Protein AF-A0A9E2NCF3-F1 (afdb_monomer_lite)

Structure (mmCIF, N/CA/C/O backbone):
data_AF-A0A9E2NCF3-F1
#
_entry.id   AF-A0A9E2NCF3-F1
#
loop_
_atom_site.group_PDB
_atom_site.id
_atom_site.type_symbol
_atom_site.label_atom_id
_atom_site.label_alt_id
_atom_site.label_comp_id
_atom_site.label_asym_id
_atom_site.label_entity_id
_atom_site.label_seq_id
_atom_site.pdbx_PDB_ins_code
_atom_site.Cartn_x
_atom_site.Cartn_y
_atom_site.Cartn_z
_atom_site.occupancy
_atom_site.B_iso_or_equiv
_atom_site.auth_seq_id
_atom_site.auth_comp_id
_atom_site.auth_asym_id
_atom_site.auth_atom_id
_atom_site.pdbx_PDB_model_num
ATOM 1 N N . MET A 1 1 ? -18.061 -3.423 14.085 1.00 49.56 1 MET A N 1
ATOM 2 C CA . MET A 1 1 ? -17.035 -2.432 13.692 1.00 49.56 1 MET A CA 1
ATOM 3 C C . MET A 1 1 ? -16.245 -3.006 12.531 1.00 49.56 1 MET A C 1
ATOM 5 O O . MET A 1 1 ? -15.739 -4.113 12.698 1.00 49.56 1 MET A O 1
ATOM 9 N N . PRO A 1 2 ? -16.156 -2.327 11.375 1.00 51.84 2 PRO A N 1
ATOM 10 C CA . PRO A 1 2 ? -15.249 -2.766 10.317 1.00 51.84 2 PRO A CA 1
ATOM 11 C C . PRO A 1 2 ? -13.850 -2.904 10.931 1.00 51.84 2 PRO A C 1
ATOM 13 O O . PRO A 1 2 ? -13.457 -2.046 11.725 1.00 51.84 2 PRO A O 1
ATOM 16 N N . LYS A 1 3 ? -13.164 -4.033 10.675 1.00 60.50 3 LYS A N 1
ATOM 17 C CA . LYS A 1 3 ? -11.843 -4.349 11.255 1.00 60.50 3 LYS A CA 1
ATOM 18 C C . LYS A 1 3 ? -10.978 -3.092 11.177 1.00 60.50 3 LYS A C 1
ATOM 20 O O . LYS A 1 3 ? -10.658 -2.646 10.078 1.00 60.50 3 LYS A O 1
ATOM 25 N N . ARG A 1 4 ? -10.666 -2.492 12.333 1.00 61.72 4 ARG A N 1
ATOM 26 C CA . ARG A 1 4 ? -9.873 -1.261 12.404 1.00 61.72 4 ARG A CA 1
ATOM 27 C C . ARG A 1 4 ? -8.598 -1.491 11.595 1.00 61.72 4 ARG A C 1
ATOM 29 O O . ARG A 1 4 ? -7.871 -2.438 11.891 1.00 61.72 4 ARG A O 1
ATOM 36 N N . PHE A 1 5 ? -8.356 -0.648 10.590 1.00 76.44 5 PHE A N 1
ATOM 37 C CA . PHE A 1 5 ? -7.088 -0.569 9.859 1.00 76.44 5 PHE A CA 1
ATOM 38 C C . PHE A 1 5 ? -6.013 -0.095 10.848 1.00 76.44 5 PHE A C 1
ATOM 40 O O . PHE A 1 5 ? -5.687 1.087 10.943 1.00 76.44 5 PHE A O 1
ATOM 47 N N . ARG A 1 6 ? -5.566 -1.018 11.703 1.00 86.00 6 ARG A N 1
ATOM 48 C CA . ARG A 1 6 ? -4.567 -0.772 12.733 1.00 86.00 6 ARG A CA 1
ATOM 49 C C . ARG A 1 6 ? -3.219 -1.149 12.160 1.00 86.00 6 ARG A C 1
ATOM 51 O O . ARG A 1 6 ? -2.941 -2.327 11.958 1.00 86.00 6 ARG A O 1
ATOM 58 N N . LEU A 1 7 ? -2.386 -0.142 11.955 1.00 89.31 7 LEU A N 1
ATOM 59 C CA . LEU A 1 7 ? -0.985 -0.349 11.638 1.00 89.31 7 LEU A CA 1
ATOM 60 C C . LEU A 1 7 ? -0.279 -0.905 12.877 1.00 89.31 7 LEU A C 1
ATOM 62 O O . LEU A 1 7 ? -0.387 -0.346 13.968 1.00 89.31 7 LEU A O 1
ATOM 66 N N . THR A 1 8 ? 0.400 -2.038 12.724 1.00 91.81 8 THR A N 1
ATOM 67 C CA . THR A 1 8 ? 1.103 -2.730 13.821 1.00 91.81 8 THR A CA 1
ATOM 68 C C . THR A 1 8 ? 2.605 -2.835 13.591 1.00 91.81 8 THR A C 1
ATOM 70 O O . THR A 1 8 ? 3.331 -3.256 14.489 1.00 91.81 8 THR A O 1
ATOM 73 N N . ARG A 1 9 ? 3.087 -2.464 12.402 1.00 90.62 9 ARG A N 1
ATOM 74 C CA . ARG A 1 9 ? 4.492 -2.549 12.004 1.00 90.62 9 ARG A CA 1
ATOM 75 C C . ARG A 1 9 ? 4.888 -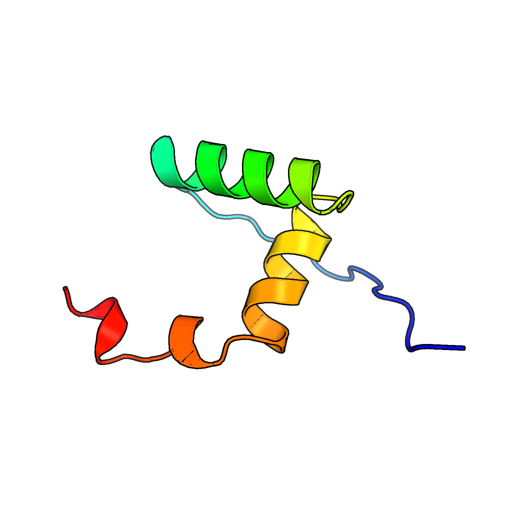1.279 11.269 1.00 90.62 9 ARG A C 1
ATOM 77 O O . ARG A 1 9 ? 4.072 -0.693 10.563 1.00 90.62 9 ARG A O 1
ATOM 84 N N . ARG A 1 10 ? 6.143 -0.870 11.447 1.00 90.25 10 ARG A N 1
ATOM 85 C CA . ARG A 1 10 ? 6.779 0.126 10.584 1.00 90.25 10 ARG A CA 1
ATOM 86 C C . ARG A 1 10 ? 7.333 -0.582 9.356 1.00 90.25 10 ARG A C 1
ATOM 88 O O . ARG A 1 10 ? 7.850 -1.692 9.482 1.00 90.25 10 ARG A O 1
ATOM 95 N N . PHE A 1 11 ? 7.215 0.063 8.207 1.00 87.94 11 PHE A N 1
ATOM 96 C CA . PHE A 1 11 ? 7.768 -0.419 6.953 1.00 87.94 11 PHE A CA 1
ATOM 97 C C . PHE A 1 11 ? 8.961 0.461 6.586 1.00 87.94 11 PHE A C 1
ATOM 99 O O . PHE A 1 11 ? 8.786 1.598 6.163 1.00 87.94 11 PHE A O 1
ATOM 106 N N . SER A 1 12 ? 10.169 -0.039 6.844 1.00 89.50 12 SER A N 1
ATOM 107 C CA . SER A 1 12 ? 11.405 0.658 6.492 1.00 89.50 12 SER A CA 1
ATOM 108 C C . SER A 1 12 ? 11.843 0.197 5.108 1.00 89.50 12 SER A C 1
ATOM 110 O O . SER A 1 12 ? 12.334 -0.923 4.972 1.00 89.50 12 SER A O 1
ATOM 112 N N . ALA A 1 13 ? 11.657 1.044 4.100 1.00 89.75 13 ALA A N 1
ATOM 113 C CA . ALA A 1 13 ? 12.057 0.774 2.725 1.00 89.75 13 ALA A CA 1
ATOM 114 C C . ALA A 1 13 ? 12.779 1.983 2.125 1.00 89.75 13 ALA A C 1
ATOM 116 O O . ALA A 1 13 ? 12.513 3.124 2.501 1.00 89.75 13 ALA A O 1
ATOM 117 N N . ALA A 1 14 ? 13.686 1.713 1.190 1.00 94.31 14 ALA A N 1
ATOM 118 C CA . ALA A 1 14 ? 14.194 2.718 0.269 1.00 94.31 14 ALA A CA 1
ATOM 119 C C . ALA A 1 14 ? 13.324 2.693 -0.994 1.00 94.31 14 ALA A C 1
ATOM 121 O O . ALA A 1 14 ? 12.950 1.617 -1.460 1.00 94.31 14 ALA A O 1
ATOM 122 N N . MET A 1 15 ? 12.999 3.866 -1.530 1.00 93.19 15 MET A N 1
ATOM 123 C CA . MET A 1 15 ? 12.198 4.024 -2.744 1.00 93.19 15 MET A CA 1
ATOM 124 C C . MET A 1 15 ? 12.919 4.972 -3.701 1.00 93.19 15 MET A C 1
ATOM 126 O O . MET A 1 15 ? 13.731 5.795 -3.274 1.00 93.19 15 MET A O 1
ATOM 130 N N . THR A 1 16 ? 12.633 4.846 -4.994 1.00 96.62 16 THR A N 1
ATO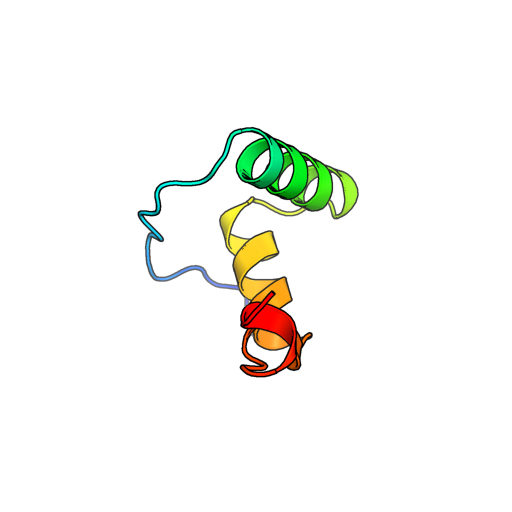M 131 C CA . THR A 1 16 ? 12.995 5.883 -5.965 1.00 96.62 16 THR A CA 1
ATOM 132 C C . THR A 1 16 ? 12.199 7.157 -5.676 1.00 96.62 16 THR A C 1
ATOM 134 O O . THR A 1 16 ? 11.150 7.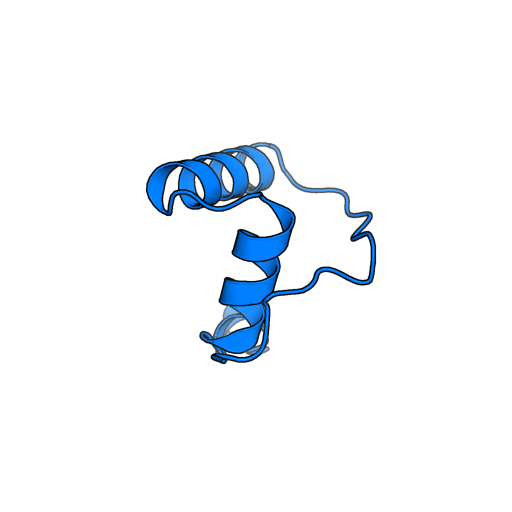106 -5.030 1.00 96.62 16 THR A O 1
ATOM 137 N N . GLU A 1 17 ? 12.675 8.300 -6.171 1.00 97.81 17 GLU A N 1
ATOM 138 C CA . GLU A 1 17 ? 11.987 9.586 -5.998 1.00 97.81 17 GLU A CA 1
ATOM 139 C C . GLU A 1 17 ? 10.567 9.561 -6.587 1.00 97.81 17 GLU A C 1
ATOM 141 O O . GLU A 1 17 ? 9.612 9.944 -5.912 1.00 97.81 17 GLU A O 1
ATOM 146 N N . ASP A 1 18 ? 10.408 9.003 -7.791 1.00 96.50 18 ASP A N 1
ATOM 147 C CA . ASP A 1 18 ? 9.095 8.833 -8.426 1.00 96.50 18 ASP A CA 1
ATOM 148 C C . ASP A 1 18 ? 8.165 7.928 -7.606 1.00 96.50 18 ASP A C 1
ATOM 150 O O . ASP A 1 18 ? 6.968 8.199 -7.487 1.00 96.50 18 ASP A O 1
ATOM 154 N N . GLY A 1 19 ? 8.713 6.866 -7.006 1.00 94.19 19 GLY A N 1
ATOM 155 C CA . GLY A 1 19 ? 7.961 5.946 -6.157 1.00 94.19 19 GLY A CA 1
ATOM 156 C C . GLY A 1 19 ? 7.455 6.612 -4.876 1.00 94.19 19 GLY A C 1
ATOM 157 O O . GLY A 1 19 ? 6.274 6.485 -4.551 1.00 94.19 19 GLY A O 1
ATOM 158 N N . ASP A 1 20 ? 8.320 7.354 -4.175 1.00 94.75 20 ASP A N 1
ATOM 159 C CA . ASP A 1 20 ? 7.953 8.110 -2.966 1.00 94.75 20 ASP A CA 1
ATOM 160 C C . ASP A 1 20 ? 6.925 9.204 -3.287 1.00 94.75 20 ASP A C 1
ATOM 162 O O . ASP A 1 20 ? 5.890 9.308 -2.623 1.00 94.75 20 ASP A O 1
ATOM 166 N N . HIS A 1 21 ? 7.136 9.969 -4.361 1.00 96.19 21 HIS A N 1
ATOM 167 C CA . HIS A 1 21 ? 6.204 11.020 -4.763 1.00 96.19 21 HIS A CA 1
ATOM 168 C C . HIS A 1 21 ? 4.833 10.449 -5.159 1.00 96.19 21 HIS A C 1
ATOM 170 O O . HIS A 1 21 ? 3.795 10.962 -4.727 1.00 96.19 21 HIS A O 1
ATOM 176 N N . GLY A 1 22 ? 4.815 9.353 -5.923 1.00 95.62 22 GLY A N 1
ATOM 177 C CA . GLY A 1 22 ? 3.591 8.643 -6.286 1.00 95.62 22 GLY A CA 1
ATOM 178 C C . GLY A 1 22 ? 2.838 8.111 -5.065 1.00 95.62 22 GLY A C 1
ATOM 179 O O . GLY A 1 22 ? 1.624 8.299 -4.961 1.00 95.62 22 GLY A O 1
ATOM 180 N N . HIS A 1 23 ? 3.549 7.512 -4.105 1.00 94.19 23 HIS A N 1
ATOM 181 C CA . HIS A 1 23 ? 2.965 7.005 -2.860 1.00 94.19 23 HIS A CA 1
ATOM 182 C C . HIS A 1 23 ? 2.349 8.121 -2.013 1.00 94.19 23 HIS A C 1
ATOM 184 O O . HIS A 1 23 ? 1.197 7.992 -1.591 1.00 94.19 23 HIS A O 1
ATOM 190 N N . ARG A 1 24 ? 3.063 9.237 -1.825 1.00 94.81 24 ARG A N 1
ATOM 191 C CA . ARG A 1 24 ? 2.555 10.409 -1.093 1.00 94.81 24 ARG A CA 1
ATOM 192 C C . ARG A 1 24 ? 1.322 11.006 -1.744 1.00 94.81 24 ARG A C 1
ATOM 194 O O . ARG A 1 24 ? 0.343 11.297 -1.056 1.00 94.81 24 ARG A O 1
ATOM 201 N N . ARG A 1 25 ? 1.350 11.163 -3.068 1.00 96.88 25 ARG A N 1
ATOM 202 C CA . ARG A 1 25 ? 0.209 11.677 -3.827 1.00 96.88 25 ARG A CA 1
ATOM 203 C C . ARG A 1 25 ? -1.003 10.763 -3.681 1.00 96.88 25 ARG A C 1
ATOM 205 O O . ARG A 1 25 ? -2.073 11.241 -3.328 1.00 96.88 25 ARG A O 1
ATOM 212 N N . PHE A 1 26 ? -0.828 9.456 -3.871 1.00 94.94 26 PHE A N 1
ATOM 213 C CA . PHE A 1 26 ? -1.899 8.476 -3.691 1.00 94.94 26 PHE A CA 1
ATOM 214 C C . PHE A 1 26 ? -2.490 8.514 -2.275 1.00 94.94 26 PHE A C 1
ATOM 216 O O . PHE A 1 26 ? -3.710 8.537 -2.118 1.00 94.94 26 PHE A O 1
ATOM 223 N N . ALA A 1 27 ? -1.639 8.554 -1.246 1.00 95.31 27 ALA A N 1
ATOM 224 C CA . ALA A 1 27 ? -2.084 8.642 0.141 1.00 95.31 27 ALA A CA 1
ATOM 225 C C . ALA A 1 27 ? -2.907 9.920 0.385 1.00 95.31 27 ALA A C 1
ATOM 227 O O . ALA A 1 27 ? -4.001 9.844 0.945 1.00 95.31 27 ALA A O 1
ATOM 228 N N . SER A 1 28 ? -2.425 11.065 -0.110 1.00 97.06 28 SER A N 1
ATOM 229 C CA . SER A 1 28 ? -3.124 12.352 -0.037 1.00 97.06 28 SER A CA 1
ATOM 230 C C . SER A 1 28 ? -4.484 12.315 -0.739 1.00 97.06 28 SER A C 1
ATOM 232 O O . SER A 1 28 ? -5.497 12.652 -0.126 1.00 97.06 28 SER A O 1
ATOM 234 N N . ASP A 1 29 ? -4.528 11.858 -1.992 1.00 96.25 29 ASP A N 1
ATOM 235 C CA . ASP A 1 29 ? -5.748 11.816 -2.809 1.00 96.25 29 ASP A CA 1
ATOM 236 C C . ASP A 1 29 ? -6.811 10.881 -2.203 1.00 96.25 29 ASP A C 1
ATOM 238 O O . ASP A 1 29 ? -8.010 11.153 -2.279 1.00 96.25 29 ASP A O 1
ATOM 242 N N . ALA A 1 30 ? -6.383 9.800 -1.543 1.00 93.38 30 ALA A N 1
ATOM 243 C CA . ALA A 1 30 ? -7.261 8.862 -0.845 1.00 93.38 30 ALA A CA 1
ATOM 244 C C . ALA A 1 30 ? -7.638 9.298 0.588 1.00 93.38 30 ALA A C 1
ATOM 246 O O . ALA A 1 30 ? -8.432 8.618 1.244 1.00 93.38 30 ALA A O 1
ATOM 247 N N . GLY A 1 31 ? -7.063 10.391 1.107 1.00 93.56 31 GLY A N 1
ATOM 248 C CA . GLY A 1 31 ? -7.245 10.821 2.498 1.00 93.56 31 GLY A CA 1
ATOM 249 C C . GLY A 1 31 ? -6.699 9.815 3.521 1.00 93.56 31 GLY A C 1
ATOM 250 O O . GLY A 1 31 ? -7.243 9.672 4.620 1.00 93.56 31 GLY A O 1
ATOM 251 N N . LEU A 1 32 ? -5.653 9.076 3.149 1.00 93.00 32 LEU A N 1
ATOM 252 C CA . LEU A 1 32 ? -5.010 8.053 3.963 1.00 93.00 32 LEU A CA 1
ATOM 253 C C . LEU A 1 32 ? -3.646 8.535 4.452 1.00 93.00 32 LEU A C 1
ATOM 255 O O . LEU A 1 32 ? -2.959 9.311 3.800 1.00 93.00 32 LEU A O 1
ATOM 259 N N . ASP A 1 33 ? -3.213 8.008 5.593 1.00 91.38 33 ASP A N 1
ATOM 260 C CA . ASP A 1 33 ? -1.789 8.030 5.903 1.00 91.38 33 ASP A CA 1
ATOM 261 C C . ASP A 1 33 ? -1.036 7.053 4.990 1.00 91.38 33 ASP A C 1
ATOM 263 O O . ASP A 1 33 ? -1.570 6.024 4.567 1.00 91.38 33 ASP A O 1
ATOM 267 N N . GLU A 1 34 ? 0.229 7.360 4.729 1.00 91.31 34 GLU A N 1
ATOM 268 C CA . GLU A 1 34 ? 1.122 6.584 3.865 1.00 91.31 34 GLU A CA 1
ATOM 269 C C . GLU A 1 34 ? 1.137 5.082 4.197 1.00 91.31 34 GLU A C 1
ATOM 271 O O . GLU A 1 34 ? 1.043 4.233 3.306 1.00 91.31 34 GLU A O 1
ATOM 276 N N . GLY A 1 35 ? 1.184 4.728 5.485 1.00 92.50 35 GLY A N 1
ATOM 277 C CA . GLY A 1 35 ? 1.189 3.334 5.927 1.00 92.50 35 GLY A CA 1
ATOM 278 C C . GLY A 1 35 ? -0.117 2.603 5.605 1.00 92.50 35 GLY A C 1
ATOM 279 O O . GLY A 1 35 ? -0.093 1.443 5.178 1.00 92.50 35 GLY A O 1
ATOM 280 N N . LYS A 1 36 ? -1.268 3.267 5.766 1.00 92.75 36 LYS A N 1
ATOM 281 C CA . LYS A 1 36 ? -2.568 2.721 5.350 1.00 92.75 36 LYS A CA 1
ATOM 282 C C . LYS A 1 36 ? -2.699 2.627 3.841 1.00 92.75 36 LYS A C 1
ATOM 284 O O . LYS A 1 36 ? -3.244 1.631 3.378 1.00 92.75 36 LYS A O 1
ATOM 289 N N . ALA A 1 37 ? -2.199 3.609 3.099 1.00 93.19 37 ALA A N 1
ATOM 290 C CA . ALA A 1 37 ? -2.198 3.591 1.642 1.00 93.19 37 ALA A CA 1
ATOM 291 C C . ALA A 1 37 ? -1.435 2.362 1.118 1.00 93.19 37 ALA A C 1
ATOM 293 O O . ALA A 1 37 ? -1.978 1.569 0.349 1.00 93.19 37 ALA A O 1
ATOM 294 N N . LEU A 1 38 ? -0.231 2.118 1.643 1.00 91.69 38 LEU A N 1
ATOM 295 C CA . LEU A 1 38 ? 0.550 0.932 1.295 1.00 91.69 38 LEU A CA 1
ATOM 296 C C . LEU A 1 38 ? -0.165 -0.366 1.711 1.00 91.69 38 LEU A C 1
ATOM 298 O O . LEU A 1 38 ? -0.273 -1.306 0.930 1.00 91.69 38 LEU A O 1
ATOM 302 N N . SER A 1 39 ? -0.722 -0.400 2.926 1.00 91.38 39 SER A N 1
ATOM 303 C CA . SER A 1 39 ? -1.491 -1.554 3.419 1.00 91.38 39 SER A CA 1
ATOM 304 C C . SER A 1 39 ? -2.745 -1.838 2.585 1.00 91.38 39 SER A C 1
ATOM 306 O O . SER A 1 39 ? -3.177 -2.984 2.503 1.00 91.38 39 SER A O 1
ATOM 308 N N . PHE A 1 40 ? -3.363 -0.807 2.005 1.00 90.31 40 PHE A N 1
ATOM 309 C CA . PHE A 1 40 ? -4.511 -0.943 1.117 1.00 90.31 40 PHE A CA 1
ATOM 310 C C . PHE A 1 40 ? -4.098 -1.589 -0.205 1.00 90.31 40 PHE A C 1
ATOM 312 O O . PHE A 1 40 ? -4.742 -2.552 -0.617 1.00 90.31 40 PHE A O 1
ATOM 319 N N . LEU A 1 41 ? -3.003 -1.114 -0.809 1.00 89.44 41 LEU A N 1
ATOM 320 C CA . LEU A 1 41 ? -2.484 -1.618 -2.080 1.00 89.44 41 LEU A CA 1
ATOM 321 C C . LEU A 1 41 ? -2.255 -3.138 -2.023 1.00 89.44 41 LEU A C 1
ATOM 323 O O . LEU A 1 41 ? -2.873 -3.886 -2.771 1.00 89.44 41 LEU A O 1
ATOM 327 N N . PHE A 1 42 ? -1.484 -3.602 -1.036 1.00 88.12 42 PHE A N 1
ATOM 328 C CA . PHE A 1 42 ? -1.181 -5.029 -0.851 1.00 88.12 42 PHE A CA 1
ATOM 329 C C . PHE A 1 42 ? -2.382 -5.897 -0.460 1.00 88.12 42 PHE A C 1
ATOM 331 O O . PHE A 1 42 ? -2.308 -7.118 -0.541 1.00 88.12 42 PHE A O 1
ATOM 338 N N . LYS A 1 43 ? -3.469 -5.301 0.037 1.00 87.19 43 LYS A N 1
ATOM 339 C CA . LYS A 1 43 ? -4.655 -6.050 0.470 1.00 87.19 43 LYS A CA 1
ATOM 340 C C . LYS A 1 43 ? -5.692 -6.201 -0.640 1.00 87.19 43 LYS A C 1
ATOM 342 O O . LYS A 1 43 ? -6.529 -7.098 -0.559 1.00 87.19 43 LYS A O 1
ATOM 347 N N . HIS A 1 44 ? -5.702 -5.277 -1.594 1.00 87.19 44 HIS A N 1
ATOM 348 C CA . HIS A 1 44 ? -6.780 -5.152 -2.569 1.00 87.19 44 HIS A CA 1
ATOM 349 C C . HIS A 1 44 ? -6.329 -5.322 -4.020 1.00 87.19 44 HIS A C 1
ATOM 351 O O . HIS A 1 44 ? -7.195 -5.559 -4.857 1.00 87.19 44 HIS A O 1
ATOM 357 N N . ASP A 1 45 ? -5.032 -5.221 -4.324 1.00 84.94 45 ASP A N 1
ATOM 358 C CA . ASP A 1 45 ? -4.508 -5.457 -5.670 1.00 84.94 45 ASP A CA 1
ATOM 359 C C . ASP A 1 45 ? -3.460 -6.575 -5.661 1.00 84.94 45 ASP A C 1
ATOM 361 O O . ASP A 1 45 ? -2.297 -6.366 -5.308 1.00 84.94 45 ASP A O 1
ATOM 365 N N . ASP A 1 46 ? -3.877 -7.773 -6.071 1.00 80.69 46 ASP A N 1
ATOM 366 C CA . ASP A 1 46 ? -3.005 -8.951 -6.149 1.00 80.69 46 ASP A CA 1
ATOM 367 C C . ASP 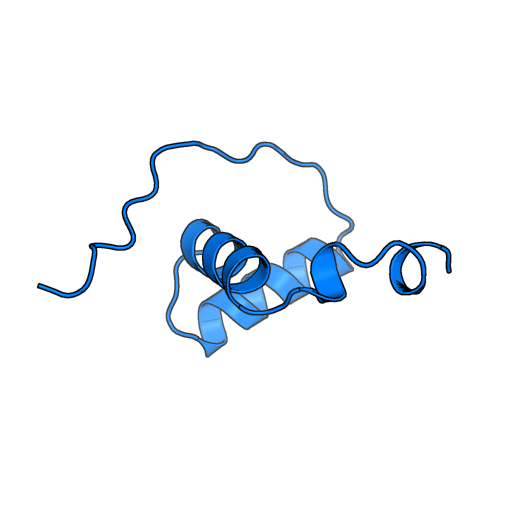A 1 46 ? -1.858 -8.766 -7.163 1.00 80.69 46 ASP A C 1
ATOM 369 O O . ASP A 1 46 ? -0.791 -9.371 -7.018 1.00 80.69 46 ASP A O 1
ATOM 373 N N . ARG A 1 47 ? -2.022 -7.863 -8.146 1.00 83.19 47 ARG A N 1
ATOM 374 C CA . ARG A 1 47 ? -1.014 -7.591 -9.188 1.00 83.19 47 ARG A CA 1
ATOM 375 C C . ARG A 1 47 ? 0.272 -6.984 -8.642 1.00 83.19 47 ARG A C 1
ATOM 377 O O . ARG A 1 47 ? 1.312 -7.084 -9.277 1.00 83.19 47 ARG A O 1
ATOM 384 N N . VAL A 1 48 ? 0.231 -6.393 -7.448 1.00 84.69 48 VAL A N 1
ATOM 385 C CA . VAL A 1 48 ? 1.422 -5.849 -6.771 1.00 84.69 48 VAL A CA 1
ATOM 386 C C . VAL A 1 48 ? 2.440 -6.948 -6.454 1.00 84.69 48 VAL A C 1
ATOM 388 O O . VAL A 1 48 ? 3.626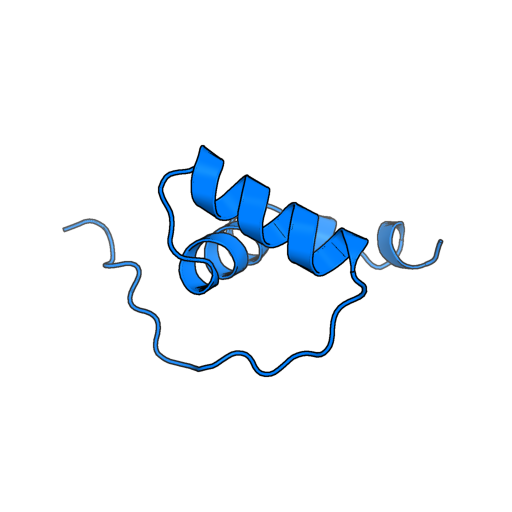 -6.668 -6.310 1.00 84.69 48 VAL A O 1
ATOM 391 N N . THR A 1 49 ? 1.985 -8.195 -6.339 1.00 83.56 49 THR A N 1
ATOM 392 C CA . THR A 1 49 ? 2.838 -9.363 -6.077 1.00 83.56 49 THR A CA 1
ATOM 393 C C . THR A 1 49 ? 2.988 -10.281 -7.286 1.00 83.56 49 THR A C 1
ATOM 395 O O . THR A 1 49 ? 3.586 -11.349 -7.171 1.00 83.56 49 THR A O 1
ATOM 398 N N . ASP A 1 50 ? 2.450 -9.878 -8.437 1.00 85.19 50 ASP A N 1
ATOM 399 C CA . ASP A 1 50 ? 2.486 -10.675 -9.654 1.00 85.19 50 ASP A CA 1
ATOM 400 C C . ASP A 1 50 ? 3.888 -10.634 -10.275 1.00 85.19 50 ASP A C 1
ATOM 402 O O . ASP A 1 50 ? 4.368 -9.599 -10.741 1.00 85.19 50 ASP A O 1
ATOM 406 N N . GLY A 1 51 ? 4.557 -11.788 -10.259 1.00 78.81 51 GLY A N 1
ATOM 407 C CA . GLY A 1 51 ? 5.920 -11.937 -10.754 1.00 78.81 51 GLY A CA 1
ATOM 408 C C . GLY A 1 51 ? 6.066 -11.701 -12.257 1.00 78.81 51 GLY A C 1
ATOM 409 O O . GLY A 1 51 ? 7.158 -11.339 -12.687 1.00 78.81 51 GLY A O 1
ATOM 410 N N . GLU A 1 52 ? 5.000 -11.857 -13.049 1.00 80.88 52 GLU A N 1
ATOM 411 C CA . GLU A 1 52 ? 5.049 -11.551 -14.483 1.00 80.88 52 GLU A CA 1
ATOM 412 C C . GLU A 1 52 ? 5.085 -10.037 -14.728 1.00 80.88 52 GLU A C 1
ATOM 414 O O . GLU A 1 52 ? 5.805 -9.569 -15.608 1.00 80.88 52 GLU A O 1
ATOM 419 N N . LEU A 1 53 ? 4.370 -9.258 -13.910 1.00 76.75 53 LEU A N 1
ATOM 420 C CA . LEU A 1 53 ? 4.323 -7.795 -14.008 1.00 76.75 53 LEU A CA 1
ATOM 421 C C . LEU A 1 53 ? 5.585 -7.115 -13.457 1.00 76.75 53 LEU A C 1
ATOM 423 O O . LEU A 1 53 ? 5.944 -6.029 -13.906 1.00 76.75 53 LEU A O 1
ATOM 427 N N . LEU A 1 54 ? 6.248 -7.742 -12.484 1.00 76.62 54 LE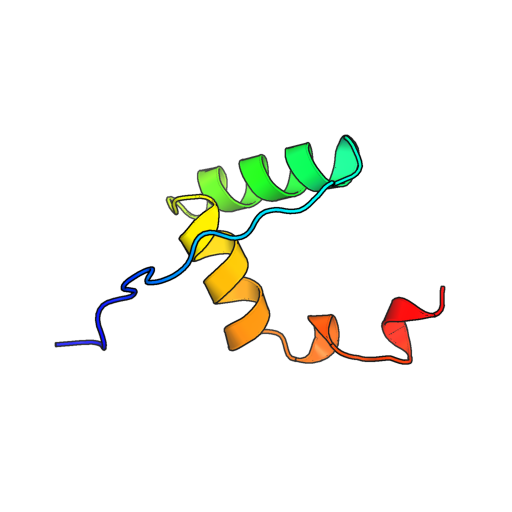U A N 1
ATOM 428 C CA . LEU A 1 54 ? 7.427 -7.198 -11.800 1.00 76.62 54 LEU A CA 1
ATOM 429 C C . LEU A 1 54 ? 8.761 -7.496 -12.506 1.00 76.62 54 LEU A C 1
ATOM 431 O O . LEU A 1 54 ? 9.800 -7.014 -12.063 1.00 76.62 54 LEU A O 1
ATOM 435 N N . ALA A 1 55 ? 8.759 -8.309 -13.563 1.00 76.19 55 ALA A N 1
ATOM 436 C CA . ALA A 1 55 ? 9.973 -8.734 -14.262 1.00 76.19 55 ALA A CA 1
ATOM 437 C C . ALA A 1 55 ? 10.445 -7.767 -15.372 1.00 76.19 55 ALA A C 1
ATOM 439 O O . ALA A 1 55 ? 11.419 -8.079 -16.062 1.00 76.19 55 ALA A O 1
ATOM 440 N N . HIS A 1 56 ? 9.755 -6.637 -15.567 1.00 58.59 56 HIS A N 1
ATOM 441 C CA . HIS A 1 56 ? 10.040 -5.633 -16.599 1.00 58.59 56 HIS A CA 1
ATOM 442 C C . HIS A 1 56 ? 10.769 -4.412 -16.029 1.00 58.59 56 HIS A C 1
ATOM 444 O O . HIS A 1 56 ? 11.656 -3.892 -16.742 1.00 58.59 56 HIS A O 1
#

pLDDT: mean 86.79, std 11.17, range [49.56, 97.81]

Foldseek 3Di:
DPPPPDDDDDDDDDDDPCRVVVLVVQCVVVVHDSSSSVVCCVVPPPVVVPPVNVVD

Secondary structure (DSSP, 8-state):
--------S-------HHHHHHHHHHHHHTT--HHHHHHHHHHH-GGGG-TTTTT-

Sequence (56 aa):
MPKRFRLTRRFSAAMTEDGDHGHRRFASDAGLDEGKALSFLFKHDDRVTDGELLAH

Radius of gyration: 12.61 Å; chains: 1; bounding box: 31×24×30 Å